Protein AF-A0A447P4L2-F1 (afdb_monomer)

InterPro domains:
  IPR032900 PanD regulatory factor PanZ [NF033213] (1-50)
  IPR040448 PanZ, acetyltransferase (GNAT) domain [PF12568] (2-50)

Structure (mmCIF, N/CA/C/O backbone):
data_AF-A0A447P4L2-F1
#
_entry.id   AF-A0A447P4L2-F1
#
loop_
_atom_site.group_PDB
_atom_site.id
_atom_site.type_symbol
_atom_site.label_atom_id
_atom_site.label_alt_id
_atom_site.label_comp_id
_atom_site.label_asym_id
_atom_site.label_entity_id
_atom_site.label_seq_id
_atom_site.pdbx_PDB_ins_code
_atom_site.Cartn_x
_atom_site.Cartn_y
_atom_site.Cartn_z
_atom_site.occupancy
_atom_site.B_iso_or_equiv
_atom_site.auth_seq_id
_atom_site.auth_comp_id
_atom_site.auth_asym_id
_atom_site.auth_atom_id
_atom_site.pdbx_PDB_model_num
ATOM 1 N N . MET A 1 1 ? -13.974 10.872 10.287 1.00 66.19 1 MET A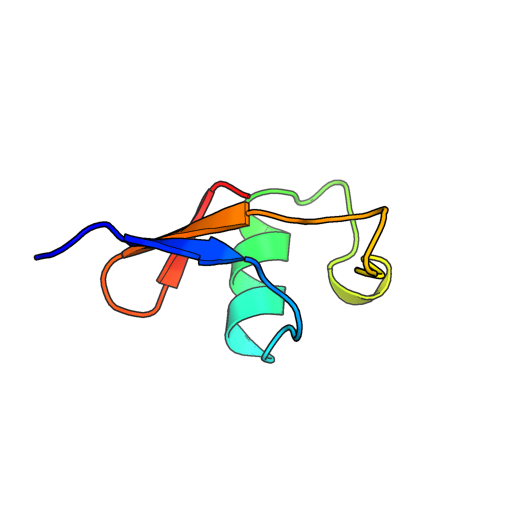 N 1
ATOM 2 C CA . MET A 1 1 ? -13.582 9.980 9.174 1.00 66.19 1 MET A CA 1
ATOM 3 C C . MET A 1 1 ? -12.651 10.751 8.258 1.00 66.19 1 MET A C 1
ATOM 5 O O . MET A 1 1 ? -13.075 11.770 7.732 1.00 66.19 1 MET A O 1
ATOM 9 N N . LYS A 1 2 ? -11.384 10.344 8.136 1.00 81.88 2 LYS A N 1
ATOM 10 C CA . LYS A 1 2 ? -10.384 11.068 7.341 1.00 81.88 2 LYS A CA 1
ATOM 11 C C . LYS A 1 2 ? -9.701 10.091 6.393 1.00 81.88 2 LYS A C 1
ATOM 13 O O . LYS A 1 2 ? -9.164 9.083 6.843 1.00 81.88 2 LYS A O 1
ATOM 18 N N . LEU A 1 3 ? -9.759 10.398 5.102 1.00 88.31 3 LEU A N 1
ATOM 19 C CA . LEU A 1 3 ? -8.967 9.733 4.078 1.00 88.31 3 LEU A CA 1
ATOM 20 C C . LEU A 1 3 ? -7.595 10.405 4.042 1.00 88.31 3 LEU A C 1
ATOM 22 O O . LEU A 1 3 ? -7.517 11.632 3.983 1.00 88.31 3 LEU A O 1
ATOM 26 N N . THR A 1 4 ? -6.531 9.615 4.116 1.00 88.94 4 THR A N 1
ATOM 27 C CA . THR A 1 4 ? -5.158 10.122 4.051 1.00 88.94 4 THR A CA 1
ATOM 28 C C . THR A 1 4 ? -4.384 9.303 3.035 1.00 88.94 4 THR A C 1
ATOM 30 O O . THR A 1 4 ? -4.429 8.078 3.073 1.00 88.94 4 THR A O 1
ATOM 33 N N . ILE A 1 5 ? -3.679 9.977 2.131 1.00 90.00 5 ILE A N 1
ATOM 34 C CA . ILE A 1 5 ? -2.746 9.324 1.215 1.00 90.00 5 ILE A CA 1
ATOM 35 C C . ILE A 1 5 ? -1.384 9.287 1.897 1.00 90.00 5 ILE A C 1
ATOM 37 O O . ILE A 1 5 ? -0.913 10.319 2.379 1.00 90.00 5 ILE A O 1
ATOM 41 N N . LEU A 1 6 ? -0.770 8.111 1.962 1.00 89.44 6 LEU A N 1
ATOM 42 C CA . LEU A 1 6 ? 0.531 7.921 2.594 1.00 89.44 6 LEU A CA 1
ATOM 43 C C . LEU A 1 6 ? 1.451 7.081 1.714 1.00 89.44 6 LEU A C 1
ATOM 45 O O . LEU A 1 6 ? 1.011 6.148 1.045 1.00 89.44 6 LEU A O 1
ATOM 49 N N . ARG A 1 7 ? 2.740 7.428 1.721 1.00 89.50 7 ARG A N 1
ATOM 50 C CA . ARG A 1 7 ? 3.785 6.613 1.103 1.00 89.50 7 ARG A CA 1
ATOM 51 C C . ARG A 1 7 ? 4.041 5.411 2.004 1.00 89.50 7 ARG A C 1
ATOM 53 O O . ARG A 1 7 ? 4.369 5.587 3.176 1.00 89.50 7 ARG A O 1
ATOM 60 N N . LEU A 1 8 ? 3.900 4.211 1.457 1.00 86.81 8 LEU A N 1
ATOM 61 C CA . LEU A 1 8 ? 4.272 2.986 2.150 1.00 86.81 8 LEU A CA 1
ATOM 62 C C . LEU A 1 8 ? 5.773 2.771 1.969 1.00 86.81 8 LEU A C 1
ATOM 64 O O . LEU A 1 8 ? 6.236 2.500 0.866 1.00 86.81 8 LEU A O 1
ATOM 68 N N . GLU A 1 9 ? 6.528 2.943 3.051 1.00 86.62 9 GLU A N 1
ATOM 69 C CA . GLU A 1 9 ? 7.960 2.606 3.121 1.00 86.62 9 GLU A CA 1
ATOM 70 C C . GLU A 1 9 ? 8.174 1.233 3.771 1.00 86.62 9 GLU A C 1
ATOM 72 O O . GLU A 1 9 ? 9.116 0.516 3.448 1.00 86.62 9 GLU A O 1
ATOM 77 N N . HIS A 1 10 ? 7.245 0.834 4.643 1.00 83.31 10 HIS A N 1
ATOM 78 C CA . HIS A 1 10 ? 7.193 -0.479 5.269 1.00 83.31 10 HIS A CA 1
ATOM 79 C C . HIS A 1 10 ? 5.748 -0.980 5.296 1.00 83.31 10 HIS A C 1
ATOM 81 O O . HIS A 1 10 ? 4.820 -0.201 5.516 1.00 83.31 10 HIS A O 1
ATOM 87 N N . PHE A 1 11 ? 5.564 -2.287 5.111 1.00 85.75 11 PHE A N 1
ATOM 88 C CA . PHE A 1 11 ? 4.250 -2.927 5.141 1.00 85.75 11 PHE A CA 1
ATOM 89 C C . PHE A 1 11 ? 4.084 -3.715 6.437 1.00 85.75 11 PHE A C 1
ATOM 91 O O . PHE 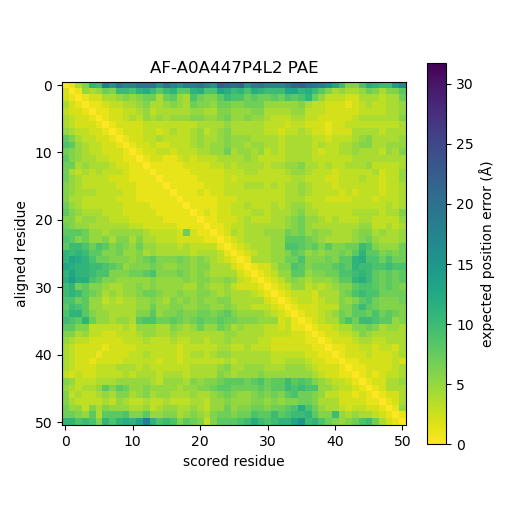A 1 11 ? 4.800 -4.694 6.665 1.00 85.75 11 PHE A O 1
ATOM 98 N N . SER A 1 12 ? 3.122 -3.325 7.274 1.00 86.69 12 SER A N 1
ATOM 99 C CA . SER A 1 12 ? 2.716 -4.159 8.408 1.00 86.69 12 SER A CA 1
ATOM 100 C C . SER A 1 12 ? 1.966 -5.409 7.929 1.00 86.69 12 SER A C 1
ATOM 102 O O . SER A 1 12 ? 1.506 -5.477 6.788 1.00 86.69 12 SER A O 1
ATOM 104 N N . ALA A 1 13 ? 1.772 -6.395 8.809 1.00 86.75 13 ALA A N 1
ATOM 105 C CA . ALA A 1 13 ? 0.972 -7.581 8.486 1.00 86.75 13 ALA A CA 1
ATOM 106 C C . ALA A 1 13 ? -0.467 -7.225 8.048 1.00 86.75 13 ALA A C 1
ATOM 108 O O . ALA A 1 13 ? -1.036 -7.896 7.185 1.00 86.75 13 ALA A O 1
ATOM 109 N N . GLN A 1 14 ? -1.041 -6.148 8.602 1.00 85.25 14 GLN A N 1
ATOM 110 C CA . GLN A 1 14 ? -2.362 -5.660 8.201 1.00 85.25 14 GLN A CA 1
ATOM 111 C C . GLN A 1 14 ? -2.324 -5.026 6.809 1.00 85.25 14 GLN A C 1
ATOM 113 O O . GLN A 1 14 ? -3.185 -5.341 5.991 1.00 85.25 14 GLN A O 1
ATOM 118 N N . ASP A 1 15 ? -1.314 -4.198 6.522 1.00 86.69 15 ASP A N 1
ATOM 119 C CA . ASP A 1 15 ? -1.155 -3.563 5.208 1.00 86.69 15 ASP A CA 1
ATOM 120 C C . ASP A 1 15 ? -0.945 -4.620 4.117 1.00 86.69 15 ASP A C 1
ATOM 122 O O . ASP A 1 15 ? -1.539 -4.520 3.051 1.00 86.69 15 ASP A O 1
ATOM 126 N N . GLN A 1 16 ? -0.175 -5.679 4.396 1.00 86.19 16 GLN A N 1
ATOM 127 C CA . GLN A 1 16 ? 0.006 -6.805 3.473 1.00 86.19 16 GLN A CA 1
ATOM 128 C C . GLN A 1 16 ? -1.303 -7.563 3.218 1.00 86.19 16 GLN A C 1
ATOM 130 O O . GLN A 1 16 ? -1.601 -7.912 2.077 1.00 86.19 16 GLN A O 1
ATOM 135 N N . SER A 1 17 ? -2.104 -7.800 4.263 1.00 87.62 17 SER A N 1
ATOM 136 C CA . SER A 1 17 ? -3.432 -8.415 4.125 1.00 87.62 17 SER A CA 1
ATOM 137 C C . SER A 1 17 ? -4.393 -7.549 3.313 1.00 87.62 17 SER A C 1
ATOM 139 O O . SER A 1 17 ? -5.143 -8.071 2.489 1.00 87.62 17 SER A O 1
ATOM 141 N N . ASP A 1 18 ? -4.397 -6.238 3.547 1.00 88.44 18 ASP A N 1
ATOM 142 C CA . ASP A 1 18 ? -5.271 -5.311 2.831 1.00 88.44 18 ASP A CA 1
ATOM 143 C C . ASP A 1 18 ? -4.813 -5.160 1.369 1.00 88.44 18 ASP A C 1
ATOM 145 O O . ASP A 1 18 ? -5.635 -5.273 0.462 1.00 88.44 18 ASP A O 1
ATOM 149 N N . LEU A 1 19 ? -3.506 -5.034 1.114 1.00 86.31 19 LEU A N 1
ATOM 150 C CA . LEU A 1 19 ? -2.937 -5.025 -0.239 1.00 86.31 19 LEU A CA 1
ATO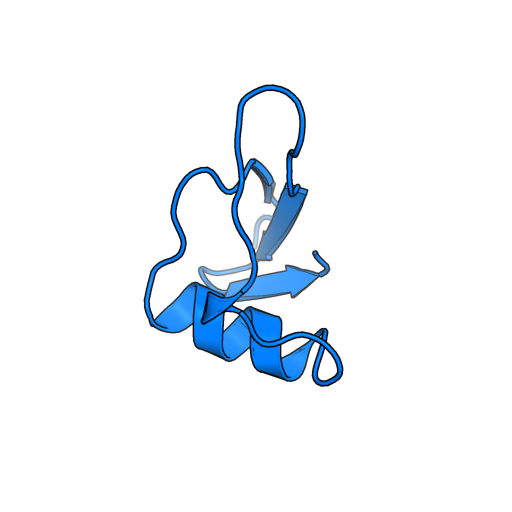M 151 C C . LEU A 1 19 ? -3.223 -6.317 -0.996 1.00 86.31 19 LEU A C 1
ATOM 153 O O . LEU A 1 19 ? -3.596 -6.247 -2.157 1.00 86.31 19 LEU A O 1
ATOM 157 N N . GLY A 1 20 ? -3.132 -7.481 -0.350 1.00 86.12 20 GLY A N 1
ATOM 158 C CA . GLY A 1 20 ? -3.481 -8.755 -0.984 1.00 86.12 20 GLY A CA 1
ATOM 159 C C . GLY A 1 20 ? -4.964 -8.866 -1.356 1.00 86.12 20 GLY A C 1
ATOM 160 O O . GLY A 1 20 ? -5.311 -9.576 -2.295 1.00 86.12 20 GLY A O 1
ATOM 161 N N . LYS A 1 21 ? -5.854 -8.149 -0.659 1.00 87.00 21 LYS A N 1
ATOM 162 C CA . LYS A 1 21 ? -7.276 -8.062 -1.035 1.00 87.00 21 LYS A CA 1
ATO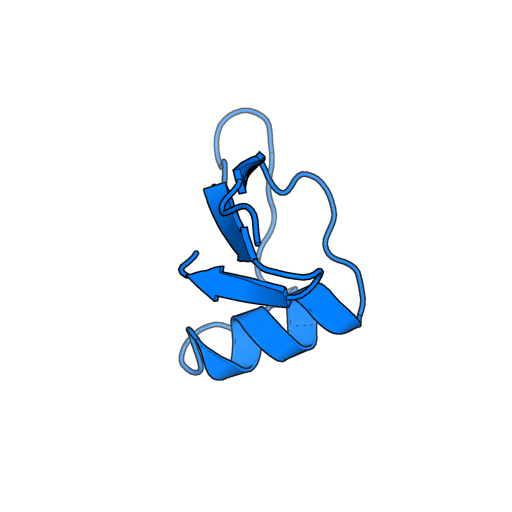M 163 C C . LYS A 1 21 ? -7.512 -7.088 -2.180 1.00 87.00 21 LYS A C 1
ATOM 165 O O . LYS A 1 21 ? -8.372 -7.351 -3.014 1.00 87.00 21 LYS A O 1
ATOM 170 N N . ILE A 1 22 ? -6.795 -5.965 -2.195 1.00 86.25 22 ILE A N 1
ATOM 171 C CA . ILE A 1 22 ? -6.955 -4.942 -3.232 1.00 86.25 22 ILE A CA 1
ATOM 172 C C . ILE A 1 22 ? -6.283 -5.375 -4.539 1.00 86.25 22 ILE A C 1
ATOM 174 O O . ILE A 1 22 ? -6.829 -5.154 -5.616 1.00 86.25 22 ILE A O 1
ATOM 178 N N . TRP A 1 23 ? -5.120 -6.016 -4.440 1.00 84.69 23 TRP A N 1
ATOM 179 C CA . TRP A 1 23 ? -4.303 -6.443 -5.565 1.00 84.69 23 TRP A CA 1
ATOM 180 C C . TRP A 1 23 ? -3.950 -7.934 -5.461 1.00 84.69 23 TRP A C 1
ATOM 182 O O . TRP A 1 23 ? -2.797 -8.291 -5.226 1.00 84.69 23 TRP A O 1
ATOM 192 N N . PRO A 1 24 ? -4.928 -8.834 -5.657 1.00 81.94 24 PRO A N 1
ATOM 193 C CA . PRO A 1 24 ? -4.726 -10.275 -5.490 1.00 81.94 24 PRO A CA 1
ATOM 194 C C . PRO A 1 24 ? -3.700 -10.872 -6.465 1.00 81.94 24 PRO A C 1
ATOM 196 O O . PRO A 1 24 ? -3.154 -11.941 -6.207 1.00 81.94 24 PRO A O 1
ATOM 199 N N . GLU A 1 25 ? -3.427 -10.186 -7.576 1.00 83.69 25 GLU A N 1
ATOM 200 C CA . GLU A 1 25 ? -2.459 -10.610 -8.594 1.00 83.69 25 GLU A CA 1
ATOM 201 C C . GLU A 1 25 ? -0.998 -10.432 -8.158 1.00 83.69 25 GLU A C 1
ATOM 203 O O . GLU A 1 25 ? -0.112 -11.092 -8.697 1.00 83.69 25 GLU A O 1
ATOM 208 N N . TYR A 1 26 ? -0.736 -9.575 -7.166 1.00 77.19 26 TYR A N 1
ATOM 209 C CA . TYR A 1 26 ? 0.605 -9.330 -6.645 1.00 77.19 26 TYR A CA 1
ATOM 210 C C . TYR A 1 26 ? 0.705 -9.809 -5.205 1.00 77.19 26 TYR A C 1
ATOM 212 O O . TYR A 1 26 ? -0.111 -9.485 -4.3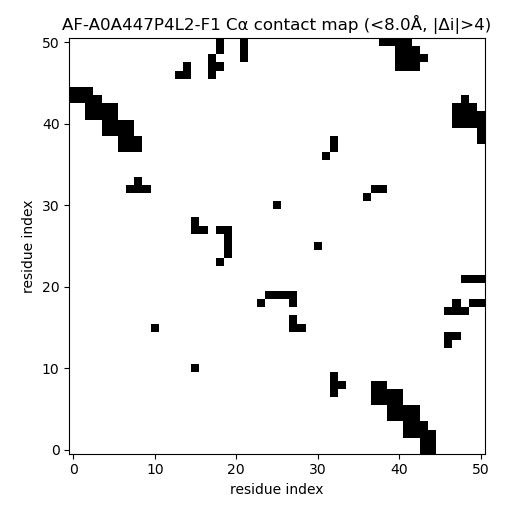44 1.00 77.19 26 TYR A O 1
ATOM 220 N N . SER A 1 27 ? 1.762 -10.563 -4.908 1.00 75.19 27 SER A N 1
ATOM 221 C CA . SER A 1 27 ? 2.037 -10.930 -3.527 1.00 75.19 27 SER A CA 1
ATOM 222 C C . SER A 1 27 ? 2.577 -9.708 -2.791 1.00 75.19 27 SER A C 1
ATOM 224 O O . SER A 1 27 ? 3.614 -9.168 -3.177 1.00 75.19 27 SER A O 1
ATOM 226 N N . ALA A 1 28 ? 1.918 -9.272 -1.717 1.00 73.00 28 ALA A N 1
ATOM 227 C CA . ALA A 1 28 ? 2.375 -8.121 -0.936 1.00 73.00 28 ALA A CA 1
ATOM 228 C C . ALA A 1 28 ? 3.806 -8.296 -0.389 1.00 73.00 28 ALA A C 1
ATOM 230 O O . ALA A 1 28 ? 4.510 -7.316 -0.181 1.00 73.00 28 ALA A O 1
ATOM 231 N N . SER A 1 29 ? 4.266 -9.540 -0.215 1.00 74.50 29 SER A N 1
ATOM 232 C CA . SER A 1 29 ? 5.645 -9.865 0.169 1.00 74.50 29 SER A CA 1
ATOM 233 C C . SER A 1 29 ? 6.667 -9.695 -0.961 1.00 74.50 29 SER A C 1
ATOM 235 O O . SER A 1 29 ? 7.860 -9.614 -0.688 1.00 74.50 29 SER A O 1
ATOM 237 N N . SER A 1 30 ? 6.220 -9.636 -2.218 1.00 77.94 30 SER A N 1
ATOM 238 C CA . SER A 1 30 ? 7.066 -9.362 -3.389 1.00 77.94 30 SER A CA 1
ATOM 239 C C . SER A 1 30 ? 7.195 -7.870 -3.710 1.00 77.94 30 SER A C 1
ATOM 241 O O . SER A 1 30 ? 8.005 -7.492 -4.555 1.00 77.94 30 SER A O 1
ATOM 243 N N . LEU A 1 31 ? 6.425 -7.014 -3.030 1.00 79.88 31 LEU A N 1
ATOM 244 C CA . LEU A 1 31 ? 6.513 -5.566 -3.181 1.00 79.88 31 LEU A CA 1
ATOM 245 C C . LEU A 1 31 ? 7.727 -5.048 -2.404 1.00 79.88 31 LEU A C 1
ATOM 247 O O . LEU A 1 31 ? 7.701 -4.934 -1.179 1.00 79.88 31 LEU A O 1
ATOM 251 N N . SER A 1 32 ? 8.792 -4.713 -3.130 1.00 80.44 32 SER A N 1
ATOM 252 C CA . SER A 1 32 ? 9.909 -3.937 -2.595 1.00 80.44 32 SER A CA 1
ATOM 253 C C . SER A 1 32 ? 9.703 -2.472 -2.950 1.00 80.44 32 SER A C 1
ATOM 255 O O . SER A 1 32 ? 9.513 -2.135 -4.118 1.00 80.44 32 SER A O 1
ATOM 257 N N . VAL A 1 33 ? 9.743 -1.608 -1.942 1.00 85.12 33 VAL A N 1
ATOM 258 C CA . VAL A 1 33 ? 9.676 -0.156 -2.112 1.00 85.12 33 VAL A CA 1
ATOM 259 C C . VAL A 1 33 ? 11.029 0.452 -1.788 1.00 85.12 33 VAL A C 1
ATOM 261 O O . VAL A 1 33 ? 11.669 0.086 -0.805 1.00 85.12 33 VAL A O 1
ATOM 264 N N . ASP A 1 34 ? 11.467 1.379 -2.629 1.00 84.06 34 ASP A N 1
ATOM 265 C CA . ASP A 1 34 ? 12.707 2.126 -2.453 1.00 84.06 34 ASP A CA 1
ATOM 266 C C . ASP A 1 34 ? 12.492 3.611 -2.813 1.00 84.06 34 ASP A C 1
ATOM 268 O O . ASP A 1 34 ? 11.361 4.113 -2.893 1.00 84.06 34 ASP A O 1
ATOM 272 N N . GLU A 1 35 ? 13.571 4.382 -2.951 1.00 83.38 35 GLU A N 1
ATOM 273 C CA . GLU A 1 35 ? 13.472 5.798 -3.326 1.00 83.38 35 GLU A CA 1
ATOM 274 C C . GLU A 1 35 ? 12.954 6.026 -4.751 1.00 83.38 35 GLU A C 1
ATOM 276 O O . GLU A 1 35 ? 12.372 7.083 -5.015 1.00 83.38 35 GLU A O 1
ATOM 281 N N . THR A 1 36 ? 13.112 5.042 -5.631 1.00 84.50 36 THR A N 1
ATOM 282 C CA . THR A 1 36 ? 12.699 5.034 -7.039 1.00 84.50 36 THR A CA 1
ATOM 283 C C . THR A 1 36 ? 11.348 4.330 -7.218 1.00 84.50 36 THR A C 1
ATOM 285 O O . THR A 1 36 ? 10.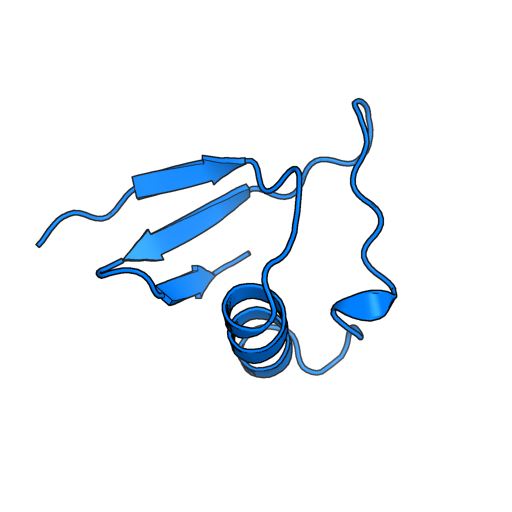493 4.816 -7.955 1.00 84.50 36 THR A O 1
ATOM 288 N N . HIS A 1 37 ? 11.111 3.238 -6.490 1.00 84.88 37 HIS A N 1
ATOM 289 C CA . HIS A 1 37 ? 9.883 2.443 -6.505 1.00 84.88 37 HIS A CA 1
ATOM 290 C C . HIS A 1 37 ? 9.018 2.789 -5.293 1.00 84.88 37 HIS A C 1
ATOM 292 O O . HIS A 1 37 ? 9.182 2.240 -4.204 1.00 84.88 37 HIS A O 1
ATOM 298 N N . ARG A 1 38 ? 8.096 3.739 -5.470 1.00 86.56 38 ARG A N 1
ATOM 299 C CA . ARG A 1 38 ? 7.232 4.244 -4.394 1.00 86.56 38 ARG A CA 1
ATOM 300 C C . ARG A 1 38 ? 5.810 3.737 -4.567 1.00 86.56 38 ARG A C 1
ATOM 302 O O . ARG A 1 38 ? 5.257 3.836 -5.657 1.00 86.56 38 ARG A O 1
ATOM 309 N N . ILE A 1 39 ? 5.210 3.280 -3.473 1.00 87.19 39 ILE A N 1
ATOM 310 C CA . ILE A 1 39 ? 3.794 2.906 -3.417 1.00 87.19 39 ILE A CA 1
ATOM 311 C C . ILE A 1 39 ? 3.071 3.901 -2.510 1.00 87.19 39 ILE A C 1
ATOM 313 O O . ILE A 1 39 ? 3.552 4.218 -1.417 1.00 87.19 39 ILE A O 1
ATOM 317 N N . TYR A 1 40 ? 1.932 4.412 -2.973 1.00 89.00 40 TYR A N 1
ATOM 318 C CA . TYR A 1 40 ? 1.138 5.410 -2.266 1.00 89.00 40 TYR A CA 1
ATOM 319 C C . TYR A 1 40 ? -0.257 4.875 -2.022 1.00 89.00 40 TYR A C 1
ATOM 321 O O . TYR A 1 40 ? -1.086 4.890 -2.916 1.00 89.00 40 TYR A O 1
ATOM 329 N N . ALA A 1 41 ? -0.547 4.486 -0.788 1.00 89.56 41 ALA A N 1
ATOM 330 C CA . ALA A 1 41 ? -1.845 3.924 -0.481 1.00 89.56 41 ALA A CA 1
ATOM 331 C C . ALA A 1 41 ? -2.789 4.949 0.148 1.00 89.56 41 ALA A C 1
ATOM 333 O O . ALA A 1 41 ? -2.400 5.819 0.938 1.00 89.56 41 ALA A O 1
ATOM 334 N N . ALA A 1 42 ? -4.070 4.804 -0.173 1.00 91.25 42 ALA A N 1
ATOM 335 C CA . ALA A 1 42 ? -5.143 5.519 0.488 1.00 91.25 42 ALA A CA 1
ATOM 336 C C . ALA A 1 42 ? -5.521 4.785 1.780 1.00 91.25 42 ALA A C 1
ATOM 338 O O . ALA A 1 42 ? -6.127 3.711 1.738 1.00 91.25 42 ALA A O 1
ATOM 339 N N . ARG A 1 43 ? -5.186 5.369 2.937 1.00 88.56 43 ARG A N 1
ATOM 340 C CA . ARG A 1 43 ? -5.592 4.855 4.248 1.00 88.56 43 ARG A CA 1
ATOM 341 C C . ARG A 1 43 ? -6.855 5.550 4.731 1.00 88.56 43 ARG A C 1
ATOM 343 O O . ARG A 1 43 ? -6.947 6.781 4.783 1.00 88.56 43 ARG A O 1
ATOM 350 N N . PHE A 1 44 ? -7.813 4.740 5.151 1.00 89.25 44 PHE A N 1
ATOM 351 C CA . PHE A 1 44 ? -9.040 5.181 5.785 1.00 89.25 44 PHE A CA 1
ATOM 352 C C . PHE A 1 44 ? -9.301 4.320 7.013 1.00 89.25 44 PHE A C 1
ATOM 354 O O . PHE A 1 44 ? -9.432 3.104 6.908 1.00 89.25 44 PHE A O 1
ATOM 361 N N . ASN A 1 45 ? -9.391 4.960 8.180 1.00 86.25 45 ASN A N 1
ATOM 362 C CA . ASN A 1 45 ? -9.685 4.276 9.440 1.00 86.25 45 ASN A CA 1
ATOM 363 C C . ASN A 1 45 ? -8.730 3.091 9.718 1.00 86.25 45 ASN A C 1
ATOM 365 O O . ASN A 1 45 ? -9.180 1.978 9.977 1.00 86.25 45 ASN A O 1
ATOM 369 N N . GLU A 1 46 ? -7.418 3.332 9.601 1.00 80.75 46 GLU A N 1
ATOM 370 C CA . GLU A 1 46 ? -6.341 2.338 9.775 1.00 80.75 46 GLU A CA 1
ATOM 371 C C . GLU A 1 46 ? -6.299 1.185 8.755 1.00 80.75 46 GLU A C 1
ATOM 373 O O . GLU A 1 46 ? -5.496 0.270 8.907 1.00 80.75 46 GLU A O 1
ATOM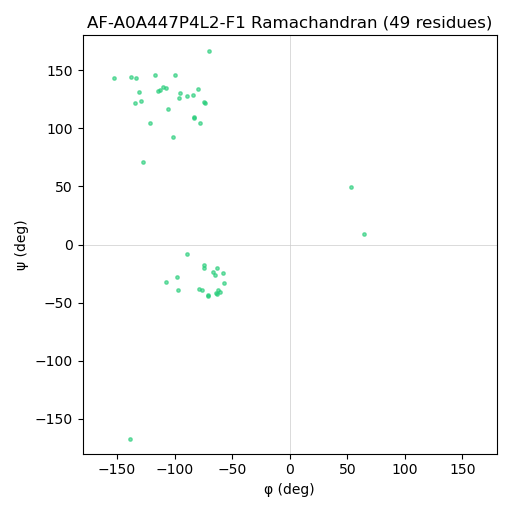 378 N N . ARG A 1 47 ? -7.103 1.236 7.687 1.00 84.44 47 ARG A N 1
ATOM 379 C CA . ARG A 1 47 ? -7.095 0.237 6.608 1.00 84.44 47 ARG A CA 1
ATOM 380 C C . ARG A 1 47 ? -6.693 0.841 5.280 1.00 84.44 47 ARG A C 1
ATOM 382 O O . ARG A 1 47 ? -7.033 1.993 4.999 1.00 84.44 47 ARG A O 1
ATOM 389 N N . LEU A 1 48 ? -6.003 0.059 4.459 1.00 85.94 48 LEU A N 1
ATOM 390 C CA . LEU A 1 48 ? -5.729 0.445 3.078 1.00 85.94 48 LEU A CA 1
ATOM 391 C C . LEU A 1 48 ? -6.971 0.170 2.225 1.00 85.94 48 LEU A C 1
ATOM 393 O O . LEU A 1 48 ? -7.602 -0.877 2.356 1.00 85.94 48 LEU A O 1
ATOM 397 N N . LEU A 1 49 ? -7.341 1.136 1.387 1.00 83.06 49 LEU A N 1
ATOM 398 C CA . LEU A 1 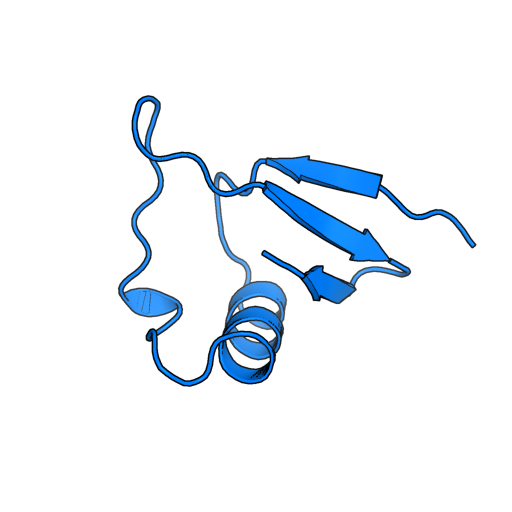49 ? -8.475 1.033 0.463 1.00 83.06 49 LEU A CA 1
ATOM 399 C C . LEU A 1 49 ? -8.033 0.880 -0.992 1.00 83.06 49 LEU A C 1
ATOM 401 O O . LEU A 1 49 ? -8.726 0.232 -1.770 1.00 83.06 49 LEU A O 1
ATOM 405 N N . ALA A 1 50 ? -6.904 1.486 -1.352 1.00 77.81 50 ALA A N 1
ATOM 406 C CA . ALA A 1 50 ? -6.313 1.412 -2.681 1.00 77.81 50 ALA A CA 1
ATOM 407 C C . ALA A 1 50 ? -4.786 1.611 -2.592 1.00 77.81 50 ALA A C 1
ATOM 409 O O . ALA A 1 50 ? -4.365 2.394 -1.730 1.00 77.81 50 ALA A O 1
ATOM 410 N N . PRO A 1 51 ? -3.984 0.901 -3.408 1.00 68.25 51 PRO A N 1
ATOM 411 C CA . PRO A 1 51 ? -2.560 1.157 -3.621 1.00 68.25 51 PRO A CA 1
ATOM 412 C C . PRO A 1 51 ? -2.293 2.343 -4.558 1.00 68.25 51 PRO A C 1
ATOM 414 O O . PRO A 1 51 ? -3.260 2.858 -5.170 1.00 68.25 51 PRO A O 1
#

pLDDT: mean 84.08, std 5.34, range [66.19, 91.25]

Secondary structure (DSSP, 8-state):
--EEEEEESS--HHHHHHHHHH-TTS-GGG----SSS-EEEEEETTEEEE-

Sequence (51 aa):
MKLTILRLEHFSAQDQSDLGKIWPEYSASSLSVDETHRIYAARFNERLLAP

Organism: Salmonella enterica I (NCBI:txid59201)

Solvent-accessible surface area (backbone atoms only — not comparable to full-atom values): 3198 Å² total; per-residue (Å²): 141,62,82,44,80,44,75,50,79,72,77,51,77,64,49,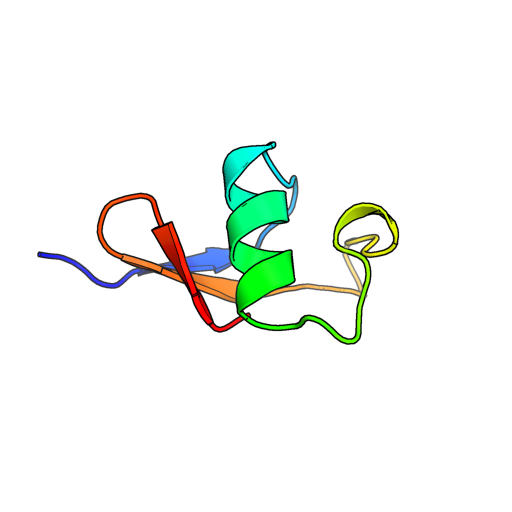34,55,36,42,34,69,72,39,69,91,47,60,50,88,72,65,77,54,53,98,84,44,74,48,51,28,37,33,44,88,96,36,59,75,41,108

Radius of gyration: 10.42 Å; Cα contacts (8 Å, |Δi|>4): 73; chains: 1; bounding box: 27×22×18 Å

Nearest PDB structures (foldseek):
  4crz-assembly1_B  TM=9.605E-01  e=9.556E-06  Escherichia coli K-12
  2k5t-assembly1_A  TM=8.272E-01  e=5.130E-06  Escherichia coli K-12

Mean predicted aligned error: 4.56 Å

Foldseek 3Di:
DDKDKDKPQDADPQNQVLCCVQCVVDRSVPDHDDPVRIDIFTDDPNHTDHD